Protein AF-A0A924P455-F1 (afdb_monomer_lite)

Structure (mmCIF, N/CA/C/O backbone):
data_AF-A0A924P455-F1
#
_entry.id   AF-A0A924P455-F1
#
loop_
_atom_site.group_PDB
_atom_site.id
_atom_site.type_symbol
_atom_site.label_atom_id
_atom_site.label_alt_id
_atom_site.label_comp_id
_atom_site.label_asym_id
_atom_site.label_entity_id
_atom_site.label_seq_id
_atom_site.pdbx_PDB_ins_code
_atom_site.Cartn_x
_atom_site.Cartn_y
_atom_site.Cartn_z
_atom_site.occupancy
_atom_site.B_iso_or_equiv
_atom_site.auth_seq_id
_atom_site.auth_comp_id
_atom_site.auth_asym_id
_atom_site.auth_atom_id
_atom_site.pdbx_PDB_model_num
ATOM 1 N N . MET A 1 1 ? -7.184 -0.166 36.361 1.00 60.38 1 MET A N 1
ATOM 2 C CA . MET A 1 1 ? -7.476 -1.234 35.374 1.00 60.38 1 MET A CA 1
ATOM 3 C C . MET A 1 1 ? -8.621 -0.913 34.405 1.00 60.38 1 MET A C 1
ATOM 5 O O . MET A 1 1 ? -8.530 -1.337 33.267 1.00 60.38 1 MET A O 1
ATOM 9 N N . LYS A 1 2 ? -9.660 -0.140 34.774 1.00 62.91 2 LYS A N 1
ATOM 10 C CA . LYS A 1 2 ? -10.791 0.182 33.866 1.00 62.91 2 LYS A CA 1
ATOM 11 C C . LYS A 1 2 ? -10.433 1.050 32.644 1.00 62.91 2 LYS A C 1
ATOM 13 O O . LYS A 1 2 ? -11.108 0.981 31.631 1.00 62.91 2 LYS A O 1
ATOM 18 N N . PHE A 1 3 ? -9.372 1.853 32.731 1.00 78.81 3 PHE A N 1
ATOM 19 C CA . PHE A 1 3 ? -8.936 2.710 31.622 1.00 78.81 3 PHE A CA 1
ATOM 20 C C . PHE A 1 3 ? -8.120 1.959 30.567 1.00 78.81 3 PHE A C 1
ATOM 22 O O . PHE A 1 3 ? -8.143 2.328 29.401 1.00 78.81 3 PHE A O 1
ATOM 29 N N . THR A 1 4 ? -7.439 0.875 30.945 1.00 88.62 4 THR A N 1
ATOM 30 C CA . THR A 1 4 ? -6.600 0.090 30.030 1.00 88.62 4 THR A CA 1
ATOM 31 C C . THR A 1 4 ? -7.427 -0.531 28.905 1.00 88.62 4 THR A C 1
ATOM 33 O O . THR A 1 4 ? -7.031 -0.468 27.746 1.00 88.62 4 THR A O 1
ATOM 36 N N . SER A 1 5 ? -8.612 -1.061 29.224 1.00 89.25 5 SER A N 1
ATOM 37 C CA . SER A 1 5 ? -9.548 -1.577 28.221 1.00 89.25 5 SER A CA 1
ATOM 38 C C . SER A 1 5 ? -10.099 -0.473 27.317 1.00 89.25 5 SER A C 1
ATOM 40 O O . SER A 1 5 ? -10.253 -0.695 26.122 1.00 89.25 5 SER A O 1
ATOM 42 N N . ALA A 1 6 ? -10.345 0.726 27.853 1.00 91.88 6 ALA A N 1
ATOM 43 C CA . ALA A 1 6 ? -10.794 1.867 27.058 1.00 91.88 6 ALA A CA 1
ATOM 44 C C . ALA A 1 6 ? -9.726 2.320 26.047 1.00 91.88 6 ALA A C 1
ATOM 46 O O . ALA A 1 6 ? -10.046 2.522 24.879 1.00 91.88 6 ALA A O 1
ATOM 47 N N . TYR A 1 7 ? -8.455 2.405 26.457 1.00 94.56 7 TYR A N 1
ATOM 48 C CA . TYR A 1 7 ? -7.352 2.715 25.541 1.00 94.56 7 TYR A CA 1
ATOM 49 C C . TYR A 1 7 ? -7.134 1.623 24.493 1.00 94.56 7 TYR A C 1
ATOM 51 O O . TYR A 1 7 ? -6.877 1.936 23.335 1.00 94.56 7 TYR A O 1
ATOM 59 N N . TYR A 1 8 ? -7.277 0.352 24.876 1.00 94.25 8 TYR A N 1
ATOM 60 C CA . TYR A 1 8 ? -7.184 -0.761 23.933 1.00 94.25 8 TYR A CA 1
ATOM 61 C C . TYR A 1 8 ? -8.281 -0.696 22.866 1.00 94.25 8 TYR A C 1
ATOM 63 O O . TYR A 1 8 ? -7.997 -0.824 21.678 1.00 94.25 8 TYR A O 1
ATOM 71 N N . LEU A 1 9 ? -9.528 -0.441 23.276 1.00 94.38 9 LEU A N 1
ATOM 72 C CA . LEU A 1 9 ? -10.633 -0.265 22.337 1.00 94.38 9 LEU A CA 1
ATOM 73 C C . LEU A 1 9 ? -10.405 0.954 21.446 1.00 94.38 9 LEU A C 1
ATOM 75 O O . LEU A 1 9 ? -10.569 0.843 20.237 1.00 94.38 9 LEU A O 1
ATOM 79 N N . LEU A 1 10 ? -9.965 2.083 22.004 1.00 95.25 10 LEU A N 1
ATOM 80 C CA . LEU A 1 10 ? -9.655 3.272 21.213 1.00 95.25 10 LEU A CA 1
ATOM 81 C C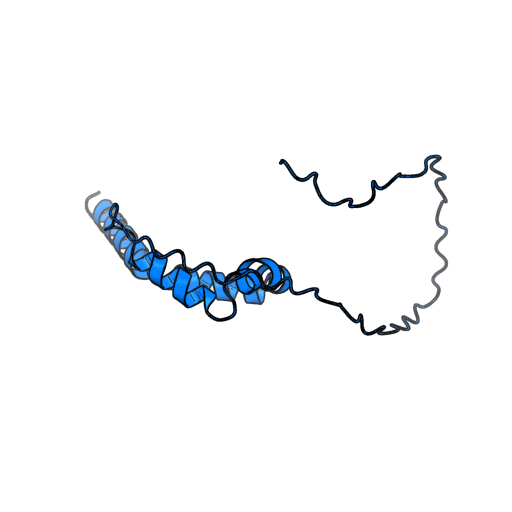 . LEU A 1 10 ? -8.609 2.970 20.132 1.00 95.25 10 LEU A C 1
ATOM 83 O O . LEU A 1 10 ? -8.835 3.304 18.974 1.00 95.25 10 LEU A O 1
ATOM 87 N N . LEU A 1 11 ? -7.517 2.291 20.492 1.00 95.19 11 LEU A N 1
ATOM 88 C CA . LEU A 1 11 ? -6.480 1.872 19.547 1.00 95.19 11 LEU A CA 1
ATOM 89 C C . LEU A 1 11 ? -7.040 0.936 18.465 1.00 95.19 11 LEU A C 1
ATOM 91 O O . LEU A 1 11 ? -6.725 1.077 17.289 1.00 95.19 11 LEU A O 1
ATOM 95 N N . LEU A 1 12 ? -7.879 -0.025 18.849 1.00 94.69 12 LEU A N 1
ATOM 96 C CA . LEU A 1 12 ? -8.488 -0.948 17.897 1.00 94.69 12 LEU A CA 1
ATOM 97 C C . LEU A 1 12 ? -9.362 -0.197 16.884 1.00 94.69 12 LEU A C 1
ATOM 99 O O . LEU A 1 12 ? -9.255 -0.427 15.682 1.00 94.69 12 LEU A O 1
ATOM 103 N N . TYR A 1 13 ? -10.195 0.728 17.362 1.00 94.50 13 TYR A N 1
ATOM 104 C CA . TYR A 1 13 ? -11.056 1.532 16.501 1.00 94.50 13 TYR A CA 1
ATOM 105 C C . TYR A 1 13 ? -10.250 2.456 15.586 1.00 94.50 13 TYR A C 1
ATOM 107 O O . TYR A 1 13 ? -10.572 2.552 14.403 1.00 94.50 13 TYR A O 1
ATOM 115 N N . THR A 1 14 ? -9.183 3.091 16.078 1.00 93.44 14 THR A N 1
ATOM 116 C CA . THR A 1 14 ? -8.332 3.929 15.220 1.00 93.44 14 THR A CA 1
ATOM 117 C C . THR A 1 14 ? -7.634 3.108 14.141 1.00 93.44 14 THR A C 1
ATOM 119 O O . THR A 1 14 ? -7.594 3.545 12.995 1.00 93.44 14 THR A O 1
ATOM 122 N N . MET A 1 15 ? -7.168 1.894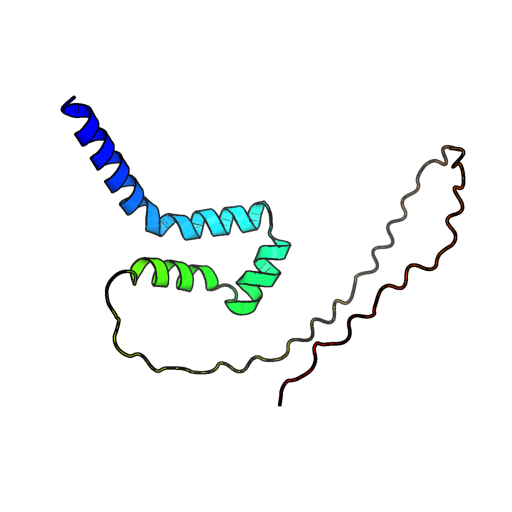 14.450 1.00 91.69 15 MET A N 1
ATOM 123 C CA . MET A 1 15 ? -6.577 0.996 13.449 1.00 91.69 15 MET A CA 1
ATOM 124 C C . MET A 1 15 ? -7.580 0.595 12.363 1.00 91.69 15 MET A C 1
ATOM 126 O O . MET A 1 15 ? -7.233 0.572 11.184 1.00 91.69 15 MET A O 1
ATOM 130 N N . VAL A 1 16 ? -8.835 0.331 12.734 1.00 89.38 16 VAL A N 1
ATOM 131 C CA . VAL A 1 16 ? -9.898 0.030 11.760 1.00 89.38 16 VAL A CA 1
ATOM 132 C C . VAL A 1 16 ? -10.186 1.235 10.862 1.00 89.38 16 VAL A C 1
ATOM 134 O O . VAL A 1 16 ? -10.340 1.060 9.658 1.00 89.38 16 VAL A O 1
ATOM 137 N N . ILE A 1 17 ? -10.211 2.448 11.421 1.00 90.56 17 ILE A N 1
ATOM 138 C CA . ILE A 1 17 ? -10.446 3.687 10.660 1.00 90.56 17 ILE A CA 1
ATOM 139 C C . ILE A 1 17 ? -9.288 3.991 9.699 1.00 90.56 17 ILE A C 1
ATOM 141 O O . ILE A 1 17 ? -9.521 4.489 8.602 1.00 90.56 17 ILE A O 1
ATOM 145 N N . ILE A 1 18 ? -8.046 3.695 10.092 1.00 90.94 18 ILE A N 1
ATOM 146 C CA . ILE A 1 18 ? -6.854 3.963 9.271 1.00 90.94 18 ILE A CA 1
ATOM 147 C C . ILE A 1 18 ? -6.667 2.908 8.174 1.00 90.94 18 ILE A C 1
ATOM 149 O O . ILE A 1 18 ? -6.071 3.208 7.143 1.00 90.94 18 ILE A O 1
ATOM 153 N N . LYS A 1 19 ? -7.202 1.693 8.348 1.00 86.00 19 LYS A N 1
ATOM 154 C CA . LYS A 1 19 ? -7.070 0.581 7.394 1.00 86.00 19 LYS A CA 1
ATOM 155 C C . LYS A 1 19 ? -7.237 0.961 5.904 1.00 86.00 19 LYS A C 1
ATOM 157 O O . LYS A 1 19 ? -6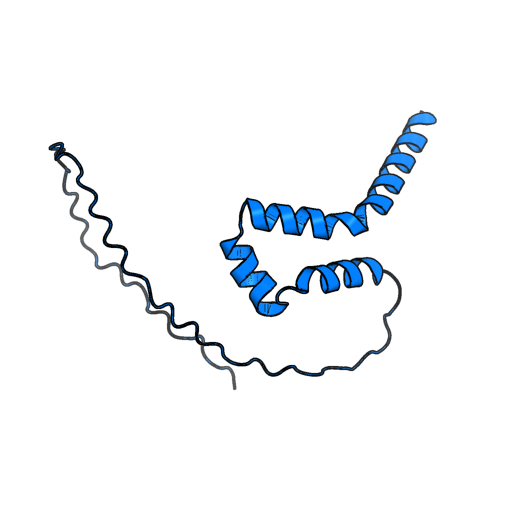.349 0.584 5.144 1.00 86.00 19 LYS A O 1
ATOM 162 N N . PRO A 1 20 ? -8.275 1.699 5.456 1.00 85.94 20 PRO A N 1
ATOM 163 C CA . PRO A 1 20 ? -8.431 2.064 4.039 1.00 85.94 20 PRO A CA 1
ATOM 164 C C . PRO A 1 20 ? -7.336 2.997 3.495 1.00 85.94 20 PRO A C 1
ATOM 166 O O . PRO A 1 20 ? -7.178 3.112 2.286 1.00 85.94 20 PRO A O 1
ATOM 169 N N . VAL A 1 21 ? -6.574 3.665 4.364 1.00 89.56 21 VAL A N 1
ATOM 170 C CA . VAL A 1 21 ? -5.475 4.566 3.977 1.00 89.56 21 VAL A CA 1
ATOM 171 C C . VAL A 1 21 ? -4.158 3.803 3.797 1.00 89.56 21 VAL A C 1
ATOM 173 O O . VAL A 1 21 ? -3.250 4.287 3.125 1.00 89.56 21 VAL A O 1
ATOM 176 N N . LEU A 1 22 ? -4.045 2.596 4.363 1.00 90.06 22 LEU A N 1
ATOM 177 C CA . LEU A 1 22 ? -2.811 1.807 4.322 1.00 90.06 22 LEU A CA 1
ATOM 178 C C . LEU A 1 22 ? -2.316 1.488 2.900 1.00 90.06 22 LEU A C 1
ATOM 180 O O . LEU A 1 22 ? -1.113 1.651 2.696 1.00 90.06 22 LEU A O 1
ATOM 184 N N . PRO A 1 23 ? -3.170 1.113 1.921 1.00 90.69 23 PRO A N 1
ATOM 185 C CA . PRO A 1 23 ? -2.719 0.870 0.549 1.00 90.69 23 PRO A CA 1
ATOM 186 C C . PRO A 1 23 ? -2.020 2.087 -0.060 1.00 90.69 23 PRO A C 1
ATOM 188 O O . PRO A 1 23 ? -0.949 1.964 -0.634 1.00 90.69 23 PRO A O 1
ATOM 191 N N . VAL A 1 24 ? -2.560 3.289 0.169 1.00 91.94 24 VAL A N 1
ATOM 192 C CA . VAL A 1 24 ? -2.001 4.547 -0.357 1.00 91.94 24 VAL A CA 1
ATOM 193 C C . VAL A 1 24 ? -0.631 4.851 0.246 1.00 91.94 24 VAL A C 1
ATOM 195 O O . VAL A 1 24 ? 0.287 5.271 -0.451 1.00 91.94 24 VAL A O 1
ATOM 198 N N . VAL A 1 25 ? -0.479 4.644 1.556 1.00 93.44 25 VAL A N 1
ATOM 199 C CA . VAL A 1 25 ? 0.804 4.873 2.235 1.00 93.44 25 VAL A CA 1
ATOM 200 C C . VAL A 1 25 ? 1.838 3.837 1.799 1.00 93.44 25 VAL A C 1
ATOM 202 O O . VAL A 1 25 ? 3.005 4.180 1.625 1.00 93.44 25 VAL A O 1
ATOM 205 N N . SER A 1 26 ? 1.414 2.585 1.615 1.00 91.69 26 SER A N 1
ATOM 206 C CA . SER A 1 26 ? 2.266 1.501 1.125 1.00 91.69 26 SER A CA 1
ATOM 207 C C . SER A 1 26 ? 2.734 1.766 -0.302 1.00 91.69 26 SER A C 1
ATOM 209 O O . SER A 1 26 ? 3.928 1.667 -0.569 1.00 91.69 26 SER A O 1
ATOM 211 N N . ASP A 1 27 ? 1.824 2.161 -1.189 1.00 92.62 27 ASP A N 1
ATOM 212 C CA . ASP A 1 27 ? 2.130 2.531 -2.570 1.00 92.62 27 ASP A CA 1
ATOM 213 C C . ASP A 1 27 ? 3.152 3.676 -2.633 1.00 92.62 27 ASP A C 1
ATOM 215 O O . ASP A 1 27 ? 4.222 3.537 -3.227 1.00 92.62 27 ASP A O 1
ATOM 219 N N . TRP A 1 28 ? 2.904 4.764 -1.895 1.00 94.25 28 TRP A N 1
ATOM 220 C CA . TRP A 1 28 ? 3.852 5.876 -1.797 1.00 94.25 28 TRP A CA 1
ATOM 221 C C . TRP A 1 28 ? 5.228 5.435 -1.279 1.00 94.25 28 TRP A C 1
ATOM 223 O O . TRP A 1 28 ? 6.258 5.814 -1.836 1.00 94.25 28 TRP A O 1
ATOM 233 N N . TRP A 1 29 ? 5.259 4.607 -0.233 1.00 95.69 29 TRP A N 1
ATOM 234 C CA . TRP A 1 29 ? 6.507 4.084 0.320 1.00 95.69 29 TRP A CA 1
ATOM 235 C C . TRP A 1 29 ? 7.280 3.238 -0.700 1.00 95.69 29 TRP A C 1
ATOM 237 O O . TRP A 1 29 ? 8.502 3.352 -0.804 1.00 95.69 29 TRP A O 1
ATOM 247 N N . GLN A 1 30 ? 6.587 2.390 -1.460 1.00 94.12 30 GLN A N 1
ATOM 248 C CA . GLN A 1 30 ? 7.208 1.562 -2.491 1.00 94.12 30 GLN A CA 1
A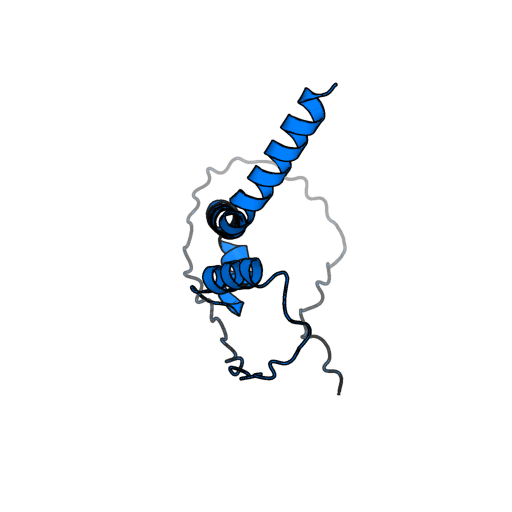TOM 249 C C . GLN A 1 30 ? 7.725 2.406 -3.655 1.00 94.12 30 GLN A C 1
ATOM 251 O O . GLN A 1 30 ? 8.824 2.149 -4.136 1.00 94.12 30 GLN A O 1
ATOM 256 N N . HIS A 1 31 ? 7.008 3.453 -4.054 1.00 93.31 31 HIS A N 1
ATOM 257 C CA . HIS A 1 31 ? 7.504 4.397 -5.049 1.00 93.31 31 HIS A CA 1
ATOM 258 C C . HIS A 1 31 ? 8.745 5.169 -4.588 1.00 93.31 31 HIS A C 1
ATOM 260 O O . HIS A 1 31 ? 9.630 5.413 -5.400 1.00 93.31 31 HIS A O 1
ATOM 266 N N . GLU A 1 32 ? 8.854 5.516 -3.304 1.00 95.38 32 GLU A N 1
ATOM 267 C CA . GLU A 1 32 ? 10.018 6.252 -2.791 1.00 95.38 32 GLU A CA 1
ATOM 268 C C . GLU A 1 32 ? 11.256 5.354 -2.632 1.00 95.38 32 GLU A C 1
ATOM 270 O O . GLU A 1 32 ? 12.371 5.743 -2.978 1.00 95.38 32 GLU A O 1
ATOM 275 N N . PHE A 1 33 ? 11.080 4.141 -2.099 1.00 96.19 33 PHE A N 1
ATOM 276 C CA . PHE A 1 33 ? 12.210 3.296 -1.693 1.00 96.19 33 PHE A CA 1
ATOM 277 C C . PHE A 1 33 ? 12.479 2.105 -2.614 1.00 96.19 33 PHE A C 1
ATOM 279 O O . PHE A 1 33 ? 13.562 1.524 -2.536 1.00 96.19 33 PHE A O 1
ATOM 286 N N . ASN A 1 34 ? 11.523 1.718 -3.459 1.00 93.62 34 ASN A N 1
ATOM 287 C CA . ASN A 1 34 ? 11.618 0.518 -4.287 1.00 93.62 34 ASN A CA 1
ATOM 288 C C . ASN A 1 34 ? 10.873 0.642 -5.629 1.00 93.62 34 ASN A C 1
ATOM 290 O O . ASN A 1 34 ? 10.186 -0.280 -6.078 1.00 93.62 34 ASN A O 1
ATOM 294 N N . GLU A 1 35 ? 11.011 1.800 -6.277 1.00 91.38 35 GLU A N 1
ATOM 295 C CA . GLU A 1 35 ? 10.240 2.156 -7.470 1.00 91.38 35 GLU A CA 1
ATOM 296 C C . GLU A 1 35 ? 10.351 1.104 -8.580 1.00 91.38 35 GLU A C 1
ATOM 298 O O . GLU A 1 35 ? 9.345 0.696 -9.152 1.00 91.38 35 GLU A O 1
ATOM 303 N N . ALA A 1 36 ? 11.568 0.629 -8.866 1.00 90.56 36 ALA A N 1
ATOM 304 C CA . ALA A 1 36 ? 11.825 -0.285 -9.977 1.00 90.56 36 ALA A CA 1
ATOM 305 C C . ALA A 1 36 ? 11.116 -1.639 -9.808 1.00 90.56 36 ALA A C 1
ATOM 307 O O . ALA A 1 36 ? 10.530 -2.149 -10.764 1.00 90.56 36 ALA A O 1
ATOM 308 N N . GLU A 1 37 ? 11.148 -2.214 -8.603 1.00 91.31 37 GLU A N 1
ATOM 309 C CA . GLU A 1 37 ? 10.459 -3.475 -8.312 1.00 91.31 37 GLU A CA 1
ATOM 310 C C . GLU A 1 37 ? 8.943 -3.271 -8.290 1.00 91.31 37 GLU A C 1
ATOM 312 O O . GLU A 1 37 ? 8.203 -4.059 -8.880 1.00 91.31 37 GLU A O 1
ATOM 317 N N . HIS A 1 38 ? 8.470 -2.182 -7.683 1.00 93.31 38 HIS A N 1
ATOM 318 C CA . HIS A 1 38 ? 7.050 -1.856 -7.639 1.00 93.31 38 HIS A CA 1
ATOM 319 C C . HIS A 1 38 ? 6.460 -1.648 -9.047 1.00 93.31 38 HIS A C 1
ATOM 321 O O . HIS A 1 38 ? 5.385 -2.173 -9.359 1.00 93.31 38 HIS A O 1
ATOM 327 N N . LEU A 1 39 ? 7.187 -0.972 -9.946 1.00 90.38 39 LEU A N 1
ATOM 328 C CA . LEU A 1 39 ? 6.786 -0.823 -11.346 1.00 90.38 39 LEU A CA 1
ATOM 329 C C . LEU A 1 39 ? 6.777 -2.169 -12.090 1.00 90.38 39 LEU A C 1
ATOM 331 O O . LEU A 1 39 ? 5.846 -2.472 -12.837 1.00 90.38 39 LEU A O 1
ATOM 335 N N . ALA A 1 40 ? 7.808 -2.991 -11.889 1.00 90.50 40 ALA A N 1
ATOM 336 C CA . ALA A 1 40 ? 7.952 -4.265 -12.589 1.00 90.50 40 ALA A CA 1
ATOM 337 C C . ALA A 1 40 ? 6.948 -5.329 -12.123 1.00 90.50 40 ALA A C 1
ATOM 339 O O . ALA A 1 40 ? 6.532 -6.164 -12.926 1.00 90.50 40 ALA A O 1
ATOM 340 N N . CYS A 1 41 ? 6.551 -5.310 -10.852 1.00 90.38 41 CYS A N 1
ATOM 341 C CA . CYS A 1 41 ? 5.677 -6.324 -10.267 1.00 90.38 41 CYS A CA 1
ATOM 342 C C . CYS A 1 41 ? 4.211 -5.881 -10.224 1.00 90.38 41 CYS A C 1
ATOM 344 O O . CYS A 1 41 ? 3.338 -6.633 -10.648 1.00 90.38 41 CYS A O 1
ATOM 346 N N . ILE A 1 42 ? 3.925 -4.680 -9.713 1.00 87.38 42 ILE A N 1
ATOM 347 C CA . ILE A 1 42 ? 2.545 -4.240 -9.458 1.00 87.38 42 ILE A CA 1
ATOM 348 C C . ILE A 1 42 ? 1.983 -3.493 -10.667 1.00 87.38 42 ILE A C 1
ATOM 350 O O . ILE A 1 42 ? 0.912 -3.848 -11.168 1.00 87.38 42 ILE A O 1
ATOM 354 N N . HIS A 1 43 ? 2.725 -2.520 -11.204 1.00 90.31 43 HIS A N 1
ATOM 355 C CA . HIS A 1 43 ? 2.272 -1.789 -12.392 1.00 90.31 43 HIS A CA 1
ATOM 356 C C . HIS A 1 43 ? 2.254 -2.648 -13.662 1.00 90.31 43 HIS A C 1
ATOM 358 O O . HIS A 1 43 ? 1.487 -2.346 -14.572 1.00 90.31 43 HIS A O 1
ATOM 364 N N . SER A 1 44 ? 3.035 -3.729 -13.740 1.00 87.69 44 SER A N 1
ATOM 365 C CA . SER A 1 44 ? 2.981 -4.642 -14.891 1.00 87.69 44 SER A CA 1
ATOM 366 C C . SER A 1 44 ? 1.672 -5.426 -14.974 1.00 87.69 44 SER A C 1
ATOM 368 O O . SER A 1 44 ? 1.217 -5.728 -16.076 1.00 87.69 44 SER A O 1
ATOM 370 N N . VAL A 1 45 ? 1.058 -5.734 -13.828 1.00 87.31 45 VAL A N 1
ATOM 371 C CA . VAL A 1 45 ? -0.189 -6.505 -13.753 1.00 87.31 45 VAL A CA 1
ATOM 372 C C . VAL A 1 45 ? -1.408 -5.589 -13.789 1.00 87.31 45 VAL A C 1
ATOM 374 O O . VAL A 1 45 ? -2.365 -5.870 -14.503 1.00 87.31 45 VAL A O 1
ATOM 377 N N . TYR A 1 46 ? -1.380 -4.490 -13.033 1.00 85.00 46 TYR A N 1
ATOM 378 C CA . TYR A 1 46 ? -2.569 -3.669 -12.780 1.00 85.00 46 TYR A CA 1
ATOM 379 C C . TYR A 1 46 ? -2.489 -2.252 -13.372 1.00 85.00 46 TYR A C 1
ATOM 381 O O . TYR A 1 46 ? -3.440 -1.470 -13.269 1.00 85.00 46 TYR A O 1
ATOM 389 N N . GLY A 1 47 ? -1.362 -1.904 -13.999 1.00 87.75 47 GLY A N 1
ATOM 390 C CA . GLY A 1 47 ? -1.143 -0.587 -14.586 1.00 87.75 47 GLY A CA 1
ATOM 391 C C . GLY A 1 47 ? -1.237 0.546 -13.564 1.00 87.75 47 GLY A C 1
ATOM 392 O O . GLY A 1 47 ? -1.097 0.359 -12.356 1.00 87.75 47 GLY A O 1
ATOM 393 N N . SER A 1 48 ? -1.512 1.755 -14.052 1.00 85.00 48 SER A N 1
ATOM 394 C CA . SER A 1 48 ? -1.638 2.970 -13.232 1.00 85.00 48 SER A CA 1
ATOM 395 C C . SER A 1 48 ? -2.867 2.991 -12.315 1.00 85.00 48 SER A C 1
ATOM 397 O O . SER A 1 48 ? -3.029 3.919 -11.528 1.00 85.00 48 SER A O 1
ATOM 399 N N . HIS A 1 49 ? -3.767 2.013 -12.440 1.00 86.62 49 HIS A N 1
ATOM 400 C CA . HIS A 1 49 ? -4.997 1.928 -11.651 1.00 86.62 49 HIS A CA 1
ATOM 401 C C . HIS A 1 49 ? -4.906 0.908 -10.511 1.00 86.62 49 HIS A C 1
ATOM 403 O O . HIS A 1 49 ? -5.907 0.681 -9.833 1.00 86.62 49 HIS A O 1
ATOM 409 N N . HIS A 1 50 ? -3.727 0.328 -10.264 1.00 89.69 50 HIS A N 1
ATOM 410 C CA . HIS A 1 50 ? -3.519 -0.715 -9.258 1.00 89.69 50 HIS A CA 1
ATOM 411 C C . HIS A 1 50 ? -4.043 -0.327 -7.864 1.00 89.69 50 HIS A C 1
ATOM 413 O O . HIS A 1 50 ? -4.742 -1.112 -7.225 1.00 89.69 50 HIS A O 1
ATOM 419 N N . LEU A 1 51 ? -3.832 0.928 -7.456 1.00 88.00 51 LEU A N 1
ATOM 420 C CA . LEU A 1 51 ? -4.286 1.444 -6.167 1.00 88.00 51 LEU A CA 1
ATOM 421 C C . LEU A 1 51 ? -5.820 1.444 -6.025 1.00 88.00 51 LEU A C 1
ATOM 423 O O . LEU A 1 51 ? -6.345 1.218 -4.939 1.00 88.00 51 LEU A O 1
ATOM 427 N N . GLN A 1 52 ? -6.564 1.673 -7.114 1.00 86.31 52 GLN A N 1
ATOM 428 C CA . GLN A 1 52 ? -8.034 1.670 -7.079 1.00 86.31 52 GLN A CA 1
ATOM 429 C C . GLN A 1 52 ? -8.578 0.264 -6.817 1.00 86.31 52 GLN A C 1
ATOM 431 O O . GLN A 1 52 ? -9.552 0.116 -6.080 1.00 86.31 52 GLN A O 1
ATOM 436 N N . TYR A 1 53 ? -7.933 -0.758 -7.387 1.00 85.25 53 TYR A N 1
ATOM 437 C CA . TYR A 1 53 ? -8.284 -2.156 -7.147 1.00 85.25 53 TYR A CA 1
ATOM 438 C C . TYR A 1 53 ? -7.984 -2.565 -5.707 1.00 85.25 53 TYR A C 1
ATOM 440 O O . TYR A 1 53 ? -8.848 -3.145 -5.056 1.00 85.25 53 TYR A O 1
ATOM 448 N N . GLU A 1 54 ? -6.816 -2.194 -5.184 1.00 83.88 54 GLU A N 1
ATOM 449 C CA . GLU A 1 54 ? -6.417 -2.539 -3.816 1.00 83.88 54 GLU A CA 1
ATOM 450 C C . GLU A 1 54 ? -7.307 -1.857 -2.763 1.00 83.88 54 GLU A C 1
ATOM 452 O O . GLU A 1 54 ? -7.723 -2.478 -1.783 1.00 83.88 54 GLU A O 1
ATOM 457 N N . VAL A 1 55 ? -7.682 -0.593 -2.989 1.00 85.25 55 VAL A N 1
ATOM 458 C CA . VAL A 1 55 ? -8.623 0.127 -2.116 1.00 85.25 55 VAL A CA 1
ATOM 459 C C . VAL A 1 55 ? -10.032 -0.473 -2.198 1.00 85.25 55 VAL A C 1
ATOM 461 O O . VAL A 1 55 ? -10.688 -0.621 -1.167 1.00 85.25 55 VAL A O 1
ATOM 464 N N . ALA A 1 56 ? -10.497 -0.857 -3.391 1.00 84.06 56 ALA A N 1
ATOM 465 C CA . ALA A 1 56 ? -11.799 -1.503 -3.558 1.00 84.06 56 ALA A CA 1
ATOM 466 C C . ALA A 1 56 ? -11.844 -2.900 -2.914 1.00 84.06 56 ALA A C 1
ATOM 468 O O . ALA A 1 56 ? -12.840 -3.257 -2.286 1.00 84.06 56 ALA A O 1
ATOM 469 N N . GLU A 1 57 ? -10.768 -3.680 -3.018 1.00 80.31 57 GLU A N 1
ATOM 470 C CA . GLU A 1 57 ? -10.640 -4.980 -2.353 1.00 80.31 57 GLU A CA 1
ATOM 471 C C . GLU A 1 57 ? -10.617 -4.830 -0.824 1.00 80.31 57 GLU A C 1
ATOM 473 O O . GLU A 1 57 ? -11.283 -5.584 -0.107 1.00 80.31 57 GLU A O 1
ATOM 478 N N . ALA A 1 58 ? -9.914 -3.814 -0.312 1.00 74.38 58 ALA A N 1
ATOM 479 C CA . ALA A 1 58 ? -9.877 -3.516 1.116 1.00 74.38 58 ALA A CA 1
ATOM 480 C C . ALA A 1 58 ? -11.263 -3.163 1.695 1.00 74.38 58 ALA A C 1
ATOM 482 O O . ALA A 1 58 ? -11.507 -3.441 2.876 1.00 74.38 58 ALA A O 1
ATOM 483 N N . ASP A 1 59 ? -12.156 -2.595 0.877 1.00 72.56 59 ASP A N 1
ATOM 484 C CA . ASP A 1 59 ? -13.535 -2.239 1.239 1.00 72.56 59 ASP A CA 1
ATOM 485 C C . ASP A 1 59 ? -14.504 -3.436 1.147 1.00 72.56 59 ASP A C 1
ATOM 487 O O . ASP A 1 59 ? -15.374 -3.613 2.000 1.00 72.56 59 ASP A O 1
ATOM 491 N N . GLN A 1 60 ? -14.305 -4.340 0.179 1.00 69.06 60 GLN A N 1
ATOM 492 C CA . GLN A 1 60 ? -15.157 -5.527 -0.031 1.00 69.06 60 GLN A CA 1
ATOM 493 C C . GLN A 1 60 ? -14.943 -6.656 0.992 1.00 69.06 60 GLN A C 1
ATOM 495 O O . GLN A 1 60 ? -15.649 -7.669 0.982 1.00 69.06 60 GLN A O 1
ATOM 500 N N . GLY A 1 61 ? -13.996 -6.500 1.916 1.00 60.53 61 GLY A N 1
ATOM 501 C CA . GLY A 1 61 ? -13.687 -7.483 2.946 1.00 60.53 61 GLY A CA 1
ATOM 502 C C . GLY A 1 61 ? -14.756 -7.606 4.038 1.00 60.53 61 GLY A C 1
ATOM 503 O O . GLY A 1 61 ? -14.465 -7.245 5.181 1.00 60.53 61 GLY A O 1
ATOM 504 N N . LYS A 1 62 ? -15.945 -8.152 3.714 1.00 54.00 62 LYS A N 1
ATOM 505 C CA . LYS A 1 62 ? -16.788 -8.960 4.633 1.00 54.00 62 LYS A CA 1
ATOM 506 C C . LYS A 1 62 ? -18.030 -9.634 4.044 1.00 54.00 62 LYS A C 1
ATOM 508 O O . LYS A 1 62 ? -18.530 -10.541 4.700 1.00 54.00 62 LYS A O 1
ATOM 513 N N . ASP A 1 63 ? -18.473 -9.305 2.838 1.00 52.34 63 ASP A N 1
ATOM 514 C CA . ASP A 1 63 ? -19.637 -9.956 2.229 1.00 52.34 63 ASP A CA 1
ATOM 515 C C . ASP A 1 63 ? -19.300 -10.374 0.798 1.00 52.34 63 ASP A C 1
ATOM 517 O O . ASP A 1 63 ? -19.102 -9.515 -0.044 1.00 52.34 63 ASP A O 1
ATOM 521 N N . HIS A 1 64 ? -19.198 -11.688 0.552 1.00 45.25 64 HIS A N 1
ATOM 522 C CA . HIS A 1 64 ? -19.494 -12.394 -0.713 1.00 45.25 64 HIS A CA 1
ATOM 523 C C . HIS A 1 64 ? -18.616 -13.633 -0.945 1.00 45.25 64 HIS A C 1
ATOM 525 O O . HIS A 1 64 ? -17.881 -13.761 -1.918 1.00 45.25 64 HIS A O 1
ATOM 531 N N . SER A 1 65 ? -18.867 -14.669 -0.141 1.00 47.78 65 SER A N 1
ATOM 532 C CA . SER A 1 65 ? -18.997 -16.007 -0.724 1.00 47.78 65 SER A CA 1
ATOM 533 C C . SER A 1 65 ? -20.335 -16.057 -1.468 1.00 47.78 65 SER A C 1
ATOM 535 O O . SER A 1 65 ? -21.353 -16.423 -0.883 1.00 47.78 65 SER A O 1
ATOM 537 N N . LYS A 1 66 ? -20.376 -15.556 -2.711 1.00 48.44 66 LYS A N 1
ATOM 538 C CA . LYS A 1 66 ? -21.387 -15.892 -3.735 1.00 48.44 66 LYS A CA 1
ATOM 539 C C . LYS A 1 66 ? -21.105 -15.133 -5.032 1.00 48.44 66 LYS A C 1
ATOM 541 O O . LYS A 1 66 ? -21.370 -13.945 -5.117 1.00 48.44 66 LYS A O 1
ATOM 546 N N . ASN A 1 67 ? -20.663 -15.888 -6.036 1.00 50.81 67 ASN A N 1
ATOM 547 C CA . ASN A 1 67 ? -20.843 -15.643 -7.466 1.00 50.81 67 ASN A CA 1
ATOM 548 C C . ASN A 1 67 ? -20.583 -14.223 -7.983 1.00 50.81 67 ASN A C 1
ATOM 550 O O . ASN A 1 67 ? -21.515 -13.434 -8.097 1.00 50.81 67 ASN A O 1
ATOM 554 N N . GLN A 1 68 ? -19.398 -14.009 -8.551 1.00 44.34 68 GLN A N 1
ATOM 555 C CA . GLN A 1 68 ? -19.315 -13.292 -9.822 1.00 44.34 68 GLN A CA 1
ATOM 556 C C . GLN A 1 68 ? -18.257 -13.937 -10.722 1.00 44.34 68 GLN A C 1
ATOM 558 O O . GLN A 1 68 ? -17.092 -13.562 -10.762 1.00 44.34 68 GLN A O 1
ATOM 563 N N . ASN A 1 69 ? -18.714 -14.931 -11.486 1.00 50.31 69 ASN A N 1
ATOM 564 C CA . ASN A 1 69 ? -18.140 -15.239 -12.788 1.00 50.31 69 ASN A CA 1
ATOM 565 C C . ASN A 1 69 ? -18.240 -13.984 -13.662 1.00 50.31 69 ASN A C 1
ATOM 567 O O . ASN A 1 69 ? -19.282 -13.754 -14.268 1.00 50.31 69 ASN A O 1
ATOM 571 N N . THR A 1 70 ? -17.169 -13.200 -13.749 1.00 47.91 70 THR A N 1
ATOM 572 C CA . THR A 1 70 ? -16.853 -12.460 -14.976 1.00 47.91 70 THR A CA 1
ATOM 573 C C . THR A 1 70 ? -15.341 -12.455 -15.172 1.00 47.91 70 THR A C 1
ATOM 575 O O . THR A 1 70 ? -14.674 -11.433 -15.080 1.00 47.91 70 THR A O 1
ATOM 578 N N . LEU A 1 71 ? -14.801 -13.639 -15.468 1.00 48.62 71 LEU A N 1
ATOM 579 C CA . LEU A 1 71 ? -13.581 -13.773 -16.258 1.00 48.62 71 LEU A CA 1
ATOM 580 C C . LEU A 1 71 ? -13.845 -13.126 -17.627 1.00 48.62 71 LEU A C 1
ATOM 582 O O . LEU A 1 71 ? -14.247 -13.795 -18.577 1.00 48.62 71 LEU A O 1
ATOM 586 N N . LYS A 1 72 ? -13.646 -11.813 -17.742 1.00 47.56 72 LYS A N 1
ATOM 587 C CA . LYS A 1 72 ? -13.141 -11.256 -18.992 1.00 47.56 72 LYS A CA 1
ATOM 588 C C . LYS A 1 72 ? -11.631 -11.284 -18.860 1.00 47.56 72 LYS A C 1
ATOM 590 O O . LYS A 1 72 ? -11.028 -10.380 -18.303 1.00 47.56 72 LYS A O 1
ATOM 595 N N . SER A 1 73 ? -11.085 -12.413 -19.303 1.00 48.41 73 SER A N 1
ATOM 596 C CA . SER A 1 73 ? -9.696 -12.564 -19.708 1.00 48.41 73 SER A CA 1
ATOM 597 C C . SER A 1 73 ? -9.368 -11.406 -20.646 1.00 48.41 73 SER A C 1
ATOM 599 O O . SER A 1 73 ? -9.754 -11.429 -21.812 1.00 48.41 73 SER A O 1
ATOM 601 N N . GLU A 1 74 ? -8.760 -10.354 -20.112 1.00 47.84 74 GLU A N 1
ATOM 602 C CA . GLU A 1 74 ? -8.037 -9.392 -20.924 1.00 47.84 74 GLU A CA 1
ATOM 603 C C . GLU A 1 74 ? -6.778 -10.131 -21.371 1.00 47.84 74 GLU A C 1
ATOM 605 O O . GLU A 1 74 ? -5.988 -10.592 -20.544 1.00 47.84 74 GLU A O 1
ATOM 610 N N . ASP A 1 75 ? -6.698 -10.402 -22.674 1.00 42.62 75 ASP A N 1
ATOM 611 C CA . ASP A 1 75 ? -5.590 -11.131 -23.278 1.00 42.62 75 ASP A CA 1
ATOM 612 C C . ASP A 1 75 ? -4.267 -10.540 -22.789 1.00 42.62 75 ASP A C 1
ATOM 614 O O . ASP A 1 75 ? -4.010 -9.344 -22.943 1.00 42.62 75 ASP A O 1
ATOM 618 N N . GLN A 1 76 ? -3.412 -11.391 -22.215 1.00 49.44 76 GLN A N 1
ATOM 619 C CA . GLN A 1 76 ? -2.018 -11.043 -21.981 1.00 49.44 76 GLN A CA 1
ATOM 620 C C . GLN A 1 76 ? -1.393 -10.752 -23.343 1.00 49.44 76 GLN A C 1
ATOM 622 O O . GLN A 1 76 ? -1.019 -11.665 -24.080 1.00 49.44 76 GLN A O 1
ATOM 627 N N . VAL A 1 77 ? -1.290 -9.475 -23.696 1.00 50.94 77 VAL A N 1
ATOM 628 C CA . VAL A 1 77 ? -0.453 -9.054 -24.810 1.00 50.94 77 VAL A CA 1
ATOM 629 C C . VAL A 1 77 ? 0.990 -9.337 -24.378 1.00 50.94 77 VAL A C 1
ATOM 631 O O . VAL A 1 77 ? 1.431 -8.805 -23.360 1.00 50.94 77 VAL A O 1
ATOM 634 N N . PRO A 1 78 ? 1.750 -10.185 -25.091 1.00 48.75 78 PRO A N 1
ATOM 635 C CA . PRO A 1 78 ? 3.156 -10.389 -24.788 1.00 48.75 78 PRO A CA 1
ATOM 636 C C . PRO A 1 78 ? 3.922 -9.116 -25.161 1.00 48.75 78 PRO A C 1
ATOM 638 O O . PRO A 1 78 ? 4.352 -8.931 -26.301 1.00 48.75 78 PRO A O 1
ATOM 641 N N . PHE A 1 79 ? 4.077 -8.201 -24.207 1.00 49.12 79 PHE A N 1
ATOM 642 C CA . PHE A 1 79 ? 4.942 -7.041 -24.372 1.00 49.12 79 PHE A CA 1
ATOM 643 C C . PHE A 1 79 ? 6.397 -7.510 -24.257 1.00 49.12 79 PHE A C 1
ATOM 645 O O . PHE A 1 79 ? 6.926 -7.719 -23.167 1.00 49.12 79 PHE A O 1
ATOM 652 N N . HIS A 1 80 ? 7.071 -7.691 -25.391 1.00 49.53 80 HIS A N 1
ATOM 653 C CA . HIS A 1 80 ? 8.526 -7.788 -25.402 1.00 49.53 80 HIS A CA 1
ATOM 654 C C . HIS A 1 80 ? 9.104 -6.383 -25.189 1.00 49.53 80 HIS A C 1
ATOM 656 O O . HIS A 1 80 ? 9.172 -5.583 -26.122 1.00 49.53 80 HIS A O 1
ATOM 662 N N . LEU A 1 81 ? 9.517 -6.073 -23.958 1.00 51.34 81 LEU A N 1
ATOM 663 C CA . LEU A 1 81 ? 10.336 -4.897 -23.664 1.00 51.34 81 LEU A CA 1
ATOM 664 C C . LEU A 1 81 ? 11.703 -5.071 -24.337 1.00 51.34 81 LEU A C 1
ATOM 666 O O . LEU A 1 81 ? 12.618 -5.683 -23.790 1.00 51.34 81 LEU A O 1
ATOM 670 N N . VAL A 1 82 ? 11.855 -4.524 -25.543 1.00 52.62 82 VAL A N 1
ATOM 671 C CA . VAL A 1 82 ? 13.178 -4.267 -26.111 1.00 52.62 82 VAL A CA 1
ATOM 672 C C . VAL A 1 82 ? 13.751 -3.088 -25.333 1.00 52.62 82 VAL A C 1
ATOM 674 O O . VAL A 1 82 ? 13.489 -1.930 -25.649 1.00 52.62 82 VAL A O 1
ATOM 677 N N . VAL A 1 83 ? 14.518 -3.384 -24.284 1.00 53.94 83 VAL A N 1
ATOM 678 C CA . VAL A 1 83 ? 15.364 -2.387 -23.625 1.00 53.94 83 VAL A CA 1
ATOM 679 C C . VAL A 1 83 ? 16.458 -2.014 -24.620 1.00 53.94 83 VAL A C 1
ATOM 681 O O . VAL A 1 83 ? 17.517 -2.639 -24.684 1.00 53.94 83 VAL A O 1
ATOM 684 N N . SER A 1 84 ? 16.202 -0.993 -25.435 1.00 53.19 84 SER A N 1
ATOM 685 C CA . SER A 1 84 ? 17.262 -0.262 -26.114 1.00 53.19 84 SER A CA 1
ATOM 686 C C . SER A 1 84 ? 18.060 0.447 -25.028 1.00 53.19 84 SER A C 1
ATOM 688 O O . SER A 1 84 ? 17.705 1.549 -24.621 1.00 53.19 84 SER A O 1
ATOM 690 N N . GLN A 1 85 ? 19.084 -0.223 -24.495 1.00 53.12 85 GLN A N 1
ATOM 691 C CA . GLN A 1 85 ? 20.006 0.380 -23.542 1.00 53.12 85 GLN A CA 1
ATOM 692 C C . GLN A 1 85 ? 20.591 1.636 -24.203 1.00 53.12 85 GLN A C 1
ATOM 694 O O . GLN A 1 85 ? 21.304 1.496 -25.204 1.00 53.12 85 GLN A O 1
ATOM 699 N N . PRO A 1 86 ? 20.333 2.859 -23.702 1.00 46.22 86 PRO A N 1
ATOM 700 C CA . PRO A 1 86 ? 21.194 3.963 -24.067 1.00 46.22 86 PRO A CA 1
ATOM 701 C C . PRO A 1 86 ? 22.579 3.592 -23.534 1.00 46.22 86 PRO A C 1
ATOM 703 O O . PRO A 1 86 ? 22.788 3.500 -22.323 1.00 46.22 86 PRO A O 1
ATOM 706 N N . LYS A 1 87 ? 23.522 3.308 -24.438 1.00 47.34 87 LYS A N 1
ATOM 707 C CA . LYS A 1 87 ? 24.946 3.259 -24.102 1.00 47.34 87 LYS A CA 1
ATOM 708 C C . LYS A 1 87 ? 25.347 4.661 -23.646 1.00 47.34 87 LYS A C 1
ATOM 710 O O . LYS A 1 87 ? 25.840 5.457 -24.436 1.00 47.34 87 LYS A O 1
ATOM 715 N N . ASN A 1 88 ? 25.119 4.973 -22.376 1.00 46.50 88 ASN A N 1
ATOM 716 C CA . ASN A 1 88 ? 25.840 6.053 -21.731 1.00 46.50 88 ASN A CA 1
ATOM 717 C C . ASN A 1 88 ? 27.255 5.535 -21.506 1.00 46.50 88 ASN A C 1
ATOM 719 O O . ASN A 1 88 ? 27.522 4.776 -20.575 1.00 46.50 88 ASN A O 1
ATOM 723 N N . GLU A 1 89 ? 28.154 5.913 -22.407 1.00 49.59 89 GLU A N 1
ATOM 724 C CA . GLU A 1 89 ? 29.587 5.773 -22.204 1.00 49.59 89 GLU A CA 1
ATOM 725 C C . GLU A 1 89 ? 29.987 6.680 -21.033 1.00 49.59 89 GLU A C 1
ATOM 727 O O . GLU A 1 89 ? 30.303 7.859 -21.193 1.00 49.59 89 GLU A O 1
ATOM 732 N N . PHE A 1 90 ? 29.924 6.142 -19.816 1.00 45.31 90 PHE A N 1
ATOM 733 C CA . PHE A 1 90 ? 30.526 6.777 -18.653 1.00 45.31 90 PHE A CA 1
ATOM 734 C C . PHE A 1 90 ? 32.047 6.690 -18.800 1.00 45.31 90 PHE A C 1
ATOM 736 O O . PHE A 1 90 ? 32.671 5.693 -18.441 1.00 45.31 90 PHE A O 1
ATOM 743 N N . ASN A 1 91 ? 32.653 7.755 -19.324 1.00 45.56 91 ASN A N 1
ATOM 744 C CA . ASN A 1 91 ? 34.096 7.960 -19.247 1.00 45.56 91 ASN A CA 1
ATOM 745 C C . ASN A 1 91 ? 34.463 8.339 -17.809 1.00 45.56 91 ASN A C 1
ATOM 747 O O . ASN A 1 91 ? 34.578 9.512 -17.451 1.00 45.56 91 ASN A O 1
ATOM 751 N N . LEU A 1 92 ? 34.607 7.324 -16.961 1.00 49.16 92 LEU A N 1
ATOM 752 C CA . LEU A 1 92 ? 35.114 7.482 -15.608 1.00 49.16 92 LEU A CA 1
ATOM 753 C C . LEU A 1 92 ? 36.644 7.616 -15.679 1.00 49.16 92 LEU A C 1
ATOM 755 O O . LEU A 1 92 ? 37.373 6.625 -15.640 1.00 49.16 92 LEU A O 1
ATOM 759 N N . SER A 1 93 ? 37.141 8.847 -15.811 1.00 50.50 93 SER A N 1
ATOM 760 C CA . SER A 1 93 ? 38.573 9.155 -15.701 1.00 50.50 93 SER A CA 1
ATOM 761 C C . SER A 1 93 ? 39.023 9.016 -14.245 1.00 50.50 93 SER A C 1
ATOM 763 O O . SER A 1 93 ? 39.157 10.001 -13.520 1.00 50.50 93 SER A O 1
ATOM 765 N N . LEU A 1 94 ? 39.213 7.779 -13.790 1.00 57.00 94 LEU A N 1
ATOM 766 C CA . LEU A 1 94 ? 39.791 7.498 -12.482 1.00 57.00 94 LEU A CA 1
ATOM 767 C C . LEU A 1 94 ? 41.299 7.794 -12.515 1.00 57.00 94 LEU A C 1
ATOM 769 O O . LEU A 1 94 ? 41.993 7.298 -13.408 1.00 57.00 94 LEU A O 1
ATOM 773 N N . PRO A 1 95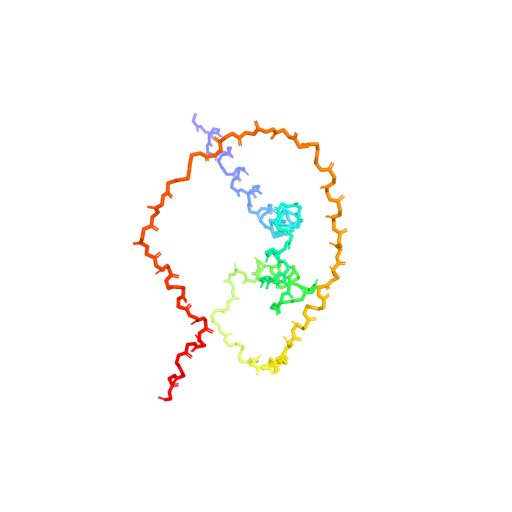 ? 41.846 8.553 -11.549 1.00 53.41 95 PRO A N 1
ATOM 774 C CA . PRO A 1 95 ? 43.288 8.648 -11.395 1.00 53.41 95 PRO A CA 1
ATOM 775 C C . PRO A 1 95 ? 43.849 7.259 -11.071 1.00 53.41 95 PRO A C 1
ATOM 777 O O . PRO A 1 95 ? 43.375 6.566 -10.169 1.00 53.41 95 PRO A O 1
ATOM 780 N N . LEU A 1 96 ? 44.857 6.848 -11.837 1.00 52.50 96 LEU A N 1
ATOM 781 C CA . LEU A 1 96 ? 45.507 5.548 -11.727 1.00 52.50 96 LEU A CA 1
ATOM 782 C C . LEU A 1 96 ? 46.285 5.471 -10.400 1.00 52.50 96 LEU A C 1
ATOM 784 O O . LEU A 1 96 ? 47.433 5.903 -10.315 1.00 52.50 96 LEU A O 1
ATOM 788 N N . ILE A 1 97 ? 45.664 4.943 -9.346 1.00 58.81 97 ILE A N 1
ATOM 789 C CA . ILE A 1 97 ? 46.359 4.597 -8.101 1.00 58.81 97 ILE A CA 1
ATOM 790 C C . ILE A 1 97 ? 46.906 3.175 -8.284 1.00 58.81 97 ILE A C 1
ATOM 792 O O . ILE A 1 97 ? 46.109 2.248 -8.443 1.00 58.81 97 ILE A O 1
ATOM 796 N N . PRO A 1 98 ? 48.233 2.947 -8.289 1.00 60.97 98 PRO A N 1
ATOM 797 C CA . PRO A 1 98 ? 48.770 1.602 -8.421 1.00 60.97 98 PRO A CA 1
ATOM 798 C C . PRO A 1 98 ? 48.530 0.830 -7.120 1.00 60.97 98 PRO A C 1
ATOM 800 O O . PRO A 1 98 ? 49.281 0.967 -6.156 1.00 60.97 98 PRO A O 1
ATOM 803 N N . PHE A 1 99 ? 47.493 -0.006 -7.083 1.00 56.28 99 PHE A N 1
ATOM 804 C CA . PHE A 1 99 ? 47.350 -1.028 -6.049 1.00 56.28 99 PHE A CA 1
ATOM 805 C C . PHE A 1 99 ? 47.738 -2.394 -6.616 1.00 56.28 99 PHE A C 1
ATOM 807 O O . PHE A 1 99 ? 47.335 -2.801 -7.705 1.00 56.28 99 PHE A O 1
ATOM 814 N N . LYS A 1 100 ? 48.585 -3.104 -5.872 1.00 48.06 100 LYS A N 1
ATOM 815 C CA . LYS A 1 100 ? 49.099 -4.419 -6.246 1.00 48.06 100 LYS A CA 1
ATOM 816 C C . LYS A 1 100 ? 48.043 -5.468 -5.900 1.00 48.06 100 LYS A C 1
ATOM 818 O O . LYS A 1 100 ? 47.954 -5.898 -4.753 1.00 48.06 100 LYS A O 1
ATOM 823 N N . VAL A 1 101 ? 47.229 -5.862 -6.877 1.00 52.81 101 VAL A N 1
ATOM 824 C CA . VAL A 1 101 ? 46.253 -6.946 -6.699 1.00 52.81 101 VAL A CA 1
ATOM 825 C C . VAL A 1 101 ? 46.993 -8.277 -6.679 1.00 52.81 101 VAL A C 1
ATOM 827 O O . VAL A 1 101 ? 47.594 -8.687 -7.672 1.00 52.81 101 VAL A O 1
ATOM 830 N N . LEU A 1 102 ? 46.959 -8.955 -5.533 1.00 45.69 102 LEU A N 1
ATOM 831 C CA . LEU A 1 102 ? 47.428 -10.328 -5.408 1.00 45.69 102 LEU A CA 1
ATOM 832 C C . LEU A 1 102 ? 46.477 -11.226 -6.215 1.00 45.69 102 LEU A C 1
ATOM 834 O O . LEU A 1 102 ? 45.318 -11.407 -5.846 1.00 45.69 102 LEU A O 1
ATOM 838 N N . THR A 1 103 ? 46.933 -11.746 -7.351 1.00 50.31 103 THR A N 1
ATOM 839 C CA . THR A 1 103 ? 46.106 -12.577 -8.232 1.00 50.31 103 THR A CA 1
ATOM 840 C C . THR A 1 103 ? 45.982 -13.980 -7.636 1.00 50.31 103 THR A C 1
ATOM 842 O O . THR A 1 103 ? 46.847 -14.833 -7.830 1.00 50.31 103 THR A O 1
ATOM 845 N N . LEU A 1 104 ? 44.913 -14.228 -6.878 1.00 49.34 104 LEU A N 1
ATOM 846 C CA . LEU A 1 104 ? 44.554 -15.573 -6.429 1.00 49.34 104 LEU A CA 1
ATOM 847 C C . LEU A 1 104 ? 43.900 -16.311 -7.602 1.00 49.34 104 LEU A C 1
ATOM 849 O O . LEU A 1 104 ? 42.779 -16.019 -8.009 1.00 49.34 104 LEU A O 1
ATOM 853 N N . ARG A 1 105 ? 44.655 -17.234 -8.196 1.00 52.50 105 ARG A N 1
ATOM 854 C CA . ARG A 1 105 ? 44.235 -18.045 -9.339 1.00 52.50 105 ARG A CA 1
ATOM 855 C C . ARG A 1 105 ? 43.334 -19.175 -8.833 1.00 52.50 105 ARG A C 1
ATOM 857 O O . ARG A 1 105 ? 43.840 -20.162 -8.306 1.00 52.50 105 ARG A O 1
ATOM 864 N N . THR A 1 106 ? 42.018 -19.050 -8.977 1.00 53.12 106 THR A N 1
ATOM 865 C CA . THR A 1 106 ? 41.101 -20.182 -8.782 1.00 53.12 106 THR A CA 1
ATOM 866 C C . THR A 1 106 ? 40.965 -20.969 -10.094 1.00 53.12 106 THR A C 1
ATOM 868 O O . THR A 1 106 ? 40.730 -20.371 -11.145 1.00 53.12 106 THR A O 1
ATOM 871 N N . PRO A 1 107 ? 41.138 -22.304 -10.088 1.00 57.34 107 PRO A N 1
ATOM 872 C CA . PRO A 1 107 ? 40.901 -23.134 -11.258 1.00 57.34 107 PRO A CA 1
ATOM 873 C C . PRO A 1 107 ? 39.477 -23.699 -11.201 1.00 57.34 107 PRO A C 1
ATOM 875 O O . PRO A 1 107 ? 39.253 -24.763 -10.634 1.00 57.34 107 PRO A O 1
ATOM 878 N N . SER A 1 108 ? 38.501 -23.000 -11.777 1.00 54.88 108 SER A N 1
ATOM 879 C CA . SER A 1 108 ? 37.301 -23.660 -12.310 1.00 54.88 108 SER A CA 1
ATOM 880 C C . SER A 1 108 ? 36.474 -22.694 -13.157 1.00 54.88 108 SER A C 1
ATOM 882 O O . SER A 1 108 ? 36.243 -21.566 -12.717 1.00 54.88 108 SER A O 1
ATOM 884 N N . PRO A 1 109 ? 36.000 -23.096 -14.347 1.00 58.56 109 PRO A N 1
ATOM 885 C CA . PRO A 1 109 ? 34.961 -22.348 -15.032 1.00 58.56 109 PRO A CA 1
ATOM 886 C C . PRO A 1 109 ? 33.662 -22.468 -14.227 1.00 58.56 109 PRO A C 1
ATOM 888 O O . PRO A 1 109 ? 33.118 -23.557 -14.058 1.00 58.56 109 PRO A O 1
ATOM 891 N N . VAL A 1 110 ? 33.161 -21.341 -13.724 1.00 57.88 110 VAL A N 1
ATOM 892 C CA . VAL A 1 110 ? 31.792 -21.257 -13.209 1.00 57.88 110 VAL A CA 1
ATOM 893 C C . VAL A 1 110 ? 30.864 -21.388 -14.413 1.00 57.88 110 VAL A C 1
ATOM 895 O O . VAL A 1 110 ? 30.758 -20.474 -15.228 1.00 57.88 110 VAL A O 1
ATOM 898 N N . ILE A 1 111 ? 30.237 -22.553 -14.559 1.00 60.16 111 ILE A N 1
ATOM 899 C CA . ILE A 1 111 ? 29.164 -22.762 -15.528 1.00 60.16 111 ILE A CA 1
ATOM 900 C C . ILE A 1 111 ? 27.919 -22.113 -14.929 1.00 60.16 111 ILE A C 1
ATOM 902 O O . ILE A 1 111 ? 27.333 -22.640 -13.987 1.00 60.16 111 ILE A O 1
ATOM 906 N N . ILE A 1 112 ? 27.543 -20.952 -15.459 1.00 61.31 112 ILE A N 1
ATOM 907 C CA . ILE A 1 112 ? 26.230 -20.359 -15.212 1.00 61.31 112 ILE A CA 1
ATOM 908 C C . ILE A 1 112 ? 25.266 -21.100 -16.150 1.00 61.31 112 ILE A C 1
ATOM 910 O O . ILE A 1 112 ? 25.444 -21.004 -17.368 1.00 61.31 112 ILE A O 1
ATOM 914 N N . PRO A 1 113 ? 24.315 -21.906 -15.641 1.00 52.47 113 PRO A N 1
ATOM 915 C CA . PRO A 1 113 ? 23.321 -22.536 -16.497 1.00 52.47 113 PRO A CA 1
ATOM 916 C C . PRO A 1 113 ? 22.518 -21.431 -17.186 1.00 52.47 113 PRO A C 1
ATOM 918 O O . PRO A 1 113 ? 22.010 -20.530 -16.527 1.00 52.47 113 PRO A O 1
ATOM 921 N N . GLY A 1 114 ? 22.472 -21.473 -18.518 1.00 60.88 114 GLY A N 1
ATOM 922 C CA . GLY A 1 114 ? 21.694 -20.518 -19.296 1.00 60.88 114 GLY A CA 1
ATOM 923 C C . GLY A 1 114 ? 20.220 -20.613 -18.921 1.00 60.88 114 GLY A C 1
ATOM 924 O O . GLY A 1 114 ? 19.694 -21.721 -18.793 1.00 60.88 114 GLY A O 1
ATOM 925 N N . ASP A 1 115 ? 19.585 -19.453 -18.761 1.00 59.50 115 ASP A N 1
ATOM 926 C CA . ASP A 1 115 ? 18.149 -19.285 -18.538 1.00 59.50 115 ASP A CA 1
ATOM 927 C C . ASP A 1 115 ? 17.361 -19.827 -19.741 1.00 59.50 115 ASP A C 1
ATOM 929 O O . ASP A 1 115 ? 16.922 -19.102 -20.634 1.00 59.50 115 ASP A O 1
ATOM 933 N N . GLY A 1 116 ? 17.228 -21.149 -19.809 1.00 64.50 116 GLY A N 1
ATOM 934 C CA . GLY A 1 116 ? 16.246 -21.807 -20.651 1.00 64.50 116 GLY A CA 1
ATOM 935 C C . GLY A 1 116 ? 14.870 -21.654 -20.002 1.00 64.50 116 GLY A C 1
ATOM 936 O O . GLY A 1 116 ? 14.757 -21.830 -18.787 1.00 64.50 116 GLY A O 1
ATOM 937 N N . PRO A 1 117 ? 13.811 -21.333 -20.764 1.00 66.12 117 PRO A N 1
ATOM 938 C CA . PRO A 1 117 ? 12.477 -21.210 -20.192 1.00 66.12 117 PRO A CA 1
ATOM 939 C C . PRO A 1 117 ? 12.032 -22.544 -19.561 1.00 66.12 117 PRO A C 1
ATOM 941 O O . PRO A 1 117 ? 12.395 -23.611 -20.070 1.00 66.12 117 PRO A O 1
ATOM 944 N N . PRO A 1 118 ? 11.244 -22.512 -18.469 1.00 66.94 118 PRO A N 1
ATOM 945 C CA . PRO A 1 118 ? 10.812 -23.722 -17.781 1.00 66.94 118 PRO A CA 1
ATOM 946 C C . PRO A 1 118 ? 9.978 -24.635 -18.701 1.00 66.94 118 PRO A C 1
ATOM 948 O O . PRO A 1 118 ? 9.270 -24.147 -19.591 1.00 66.94 118 PRO A O 1
ATOM 951 N N . PRO A 1 119 ? 10.054 -25.966 -18.509 1.00 67.06 119 PRO A N 1
ATOM 952 C CA . PRO A 1 119 ? 9.372 -26.933 -19.361 1.00 67.06 119 PRO A CA 1
ATOM 953 C C . PRO A 1 119 ? 7.850 -26.762 -19.294 1.00 67.06 119 PRO A C 1
ATOM 955 O O . PRO A 1 119 ? 7.263 -26.642 -18.220 1.00 67.06 119 PRO A O 1
ATOM 958 N N . LYS A 1 120 ? 7.208 -26.774 -20.467 1.00 62.94 120 LYS A N 1
ATOM 959 C CA . LYS A 1 120 ? 5.749 -26.738 -20.592 1.00 62.94 120 LYS A CA 1
ATOM 960 C C . LYS A 1 120 ? 5.184 -28.104 -20.204 1.00 62.94 120 LYS A C 1
ATOM 962 O O . LYS A 1 120 ? 5.479 -29.094 -20.871 1.00 62.94 120 LYS A O 1
ATOM 967 N N . PHE A 1 121 ? 4.386 -28.153 -19.143 1.00 62.84 121 PHE A N 1
ATOM 968 C CA . PHE A 1 121 ? 3.558 -29.316 -18.838 1.00 62.84 121 PHE A CA 1
ATOM 969 C C . PHE A 1 121 ? 2.373 -29.321 -19.815 1.00 62.84 121 PHE A C 1
ATOM 971 O O . PHE A 1 121 ? 1.605 -28.360 -19.844 1.00 62.84 121 PHE A O 1
ATOM 978 N N . TYR A 1 122 ? 2.302 -30.357 -20.655 1.00 60.06 122 TYR A N 1
ATOM 979 C CA . TYR A 1 122 ? 1.138 -30.685 -21.486 1.00 60.06 122 TYR A CA 1
ATOM 980 C C . TYR A 1 122 ? 0.204 -31.620 -20.724 1.00 60.06 122 TYR A C 1
ATOM 982 O O . TYR A 1 122 ? 0.734 -32.483 -19.985 1.00 60.06 122 TYR A O 1
#

Sequence (122 aa):
MKFTSAYYLLLLYTMVIIKPVLPVVSDWWQHEFNEAEHLACIHSVYGSHHLQYEVAEADQGKDHSKNQNTLKSEDQVPFHLVVSQPKNEFNLSLPLIPFKVLTLRTPSPVIIPGDGPPPKFY

Radius of gyration: 26.11 Å; chains: 1; 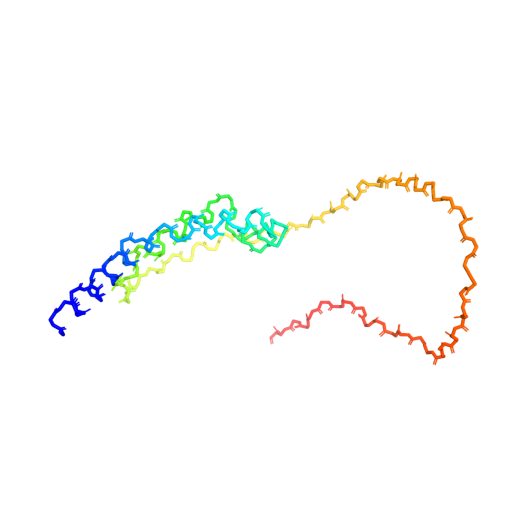bounding box: 70×40×62 Å

pLDDT: mean 70.43, std 18.85, range [42.62, 96.19]

Foldseek 3Di:
DVVVVVVVVVVVVVCVVCQLVVLVVVLVVCCVPPVPVCCVPQCVVQNPCSSVVVSVVSVPPPDDPDDDPDPPPPDPDPDPPPPPPPPPPPPPPDDDDDDDDPDDDDDDPPDDPDPDDDDDDD

Secondary structure (DSSP, 8-state):
-HHHHHHHHHHHHHHHHHGGGHHHHHHHHHHHH-HHHHIIIIIHHHGGGHHHHHHHHHHHTTS--S-------------------------------------------------PPPPPP-